Protein AF-A0A820S0F7-F1 (afdb_monomer_lite)

Radius of gyration: 15.52 Å; chains: 1; bounding box: 31×12×49 Å

Foldseek 3Di:
DPVPCPPPDDDVVVVVVVVVVLVVQCVVVVNDVVSSCVVCVVVCCVPPDPDD

Secondary structure (DSSP, 8-state):
--GGGGGGS--HHHHHHHHHHHHHHHHHTTT-HHHHHHHHHHHHHHHH-S--

pLDDT: mean 85.07, std 16.4, range [50.41, 98.56]

Structure (mmCIF, N/CA/C/O backbone):
data_AF-A0A820S0F7-F1
#
_entry.id   AF-A0A820S0F7-F1
#
loop_
_atom_site.group_PDB
_atom_site.id
_atom_site.type_symbol
_atom_site.label_atom_id
_atom_site.label_alt_id
_atom_site.label_comp_id
_atom_site.label_asym_id
_atom_site.label_entity_id
_atom_site.label_seq_id
_atom_site.pdbx_PDB_ins_code
_atom_site.Cartn_x
_atom_site.Cartn_y
_atom_site.Cartn_z
_atom_site.occupancy
_atom_site.B_iso_or_equiv
_atom_site.auth_seq_id
_atom_site.auth_comp_id
_atom_site.auth_asym_id
_atom_site.auth_atom_id
_atom_site.pdbx_PDB_model_num
ATOM 1 N N . ASP A 1 1 ? 9.641 7.862 35.190 1.00 50.41 1 ASP A N 1
ATOM 2 C CA . ASP A 1 1 ? 9.845 6.812 34.177 1.00 50.41 1 ASP A CA 1
ATOM 3 C C . ASP A 1 1 ? 8.964 7.001 32.961 1.00 50.41 1 ASP A C 1
ATOM 5 O O . ASP A 1 1 ? 7.751 6.901 33.057 1.00 50.41 1 ASP A O 1
ATOM 9 N N . ILE A 1 2 ? 9.585 7.304 31.825 1.00 59.19 2 ILE A N 1
ATOM 10 C CA . ILE A 1 2 ? 8.943 7.454 30.508 1.00 59.19 2 ILE A CA 1
ATOM 11 C C . ILE A 1 2 ? 9.230 6.256 29.581 1.00 59.19 2 ILE A C 1
ATOM 13 O O . ILE A 1 2 ? 8.850 6.247 28.419 1.00 59.19 2 ILE A O 1
ATOM 17 N N . ALA A 1 3 ? 9.895 5.220 30.094 1.00 56.84 3 ALA A N 1
ATOM 18 C CA . ALA A 1 3 ? 10.283 4.050 29.310 1.00 56.84 3 ALA A CA 1
ATOM 19 C C . ALA A 1 3 ? 9.097 3.130 28.956 1.00 56.84 3 ALA A C 1
ATOM 21 O O . ALA A 1 3 ? 9.186 2.355 28.014 1.00 56.84 3 ALA A O 1
ATOM 22 N N . GLN A 1 4 ? 7.970 3.232 29.668 1.00 56.69 4 GLN A N 1
ATOM 23 C CA . GLN A 1 4 ? 6.850 2.292 29.532 1.00 56.69 4 GLN A CA 1
ATOM 24 C C . GLN A 1 4 ? 5.993 2.497 28.263 1.00 56.69 4 GLN A C 1
ATOM 26 O O . GLN A 1 4 ? 5.216 1.620 27.907 1.00 56.69 4 GLN A O 1
ATOM 31 N N . TRP A 1 5 ? 6.129 3.625 27.559 1.00 55.09 5 TRP A N 1
ATOM 32 C CA . TRP A 1 5 ? 5.399 3.922 26.313 1.00 55.09 5 TRP A CA 1
ATOM 33 C C . TRP A 1 5 ? 6.281 3.893 25.056 1.00 55.09 5 TRP A C 1
ATOM 35 O O . TRP A 1 5 ? 5.769 4.023 23.945 1.00 55.09 5 TRP A O 1
ATOM 45 N N . ALA A 1 6 ? 7.593 3.691 25.210 1.00 52.19 6 ALA A N 1
ATOM 46 C CA . ALA A 1 6 ? 8.525 3.597 24.086 1.00 52.19 6 ALA A CA 1
ATOM 47 C C . ALA A 1 6 ? 8.337 2.303 23.262 1.00 52.19 6 ALA A C 1
ATOM 49 O O . ALA A 1 6 ? 8.586 2.309 22.059 1.00 52.19 6 ALA A O 1
ATOM 50 N N . ASP A 1 7 ? 7.813 1.238 23.878 1.00 55.38 7 ASP A N 1
ATOM 51 C CA . ASP A 1 7 ? 7.629 -0.084 23.255 1.00 55.38 7 ASP A CA 1
ATOM 52 C C . ASP A 1 7 ? 6.256 -0.300 22.586 1.00 55.38 7 ASP A C 1
ATOM 54 O O . ASP A 1 7 ? 5.967 -1.384 22.090 1.00 55.38 7 ASP A O 1
ATOM 58 N N . SER A 1 8 ? 5.379 0.710 22.548 1.00 56.31 8 SER A N 1
ATOM 59 C CA . SER A 1 8 ? 4.040 0.603 21.926 1.00 56.31 8 SER A CA 1
ATOM 60 C C . SER A 1 8 ? 3.928 1.309 20.573 1.00 56.31 8 SER A C 1
ATOM 62 O O . SER A 1 8 ? 2.825 1.595 20.106 1.00 56.31 8 SER A O 1
ATOM 64 N N . THR A 1 9 ? 5.052 1.612 19.922 1.00 65.94 9 THR A N 1
ATOM 65 C CA . THR A 1 9 ? 5.010 2.104 18.542 1.00 65.94 9 THR A CA 1
ATOM 66 C C . THR A 1 9 ? 4.818 0.919 17.604 1.00 65.94 9 THR A C 1
ATOM 68 O O . THR A 1 9 ? 5.623 -0.008 17.588 1.00 65.94 9 THR A O 1
ATOM 71 N N . ALA A 1 10 ? 3.721 0.925 16.839 1.00 72.56 10 ALA A N 1
ATOM 72 C CA . ALA A 1 10 ? 3.499 -0.070 15.796 1.00 72.56 10 ALA A CA 1
ATOM 73 C C . ALA A 1 10 ? 4.759 -0.181 14.911 1.00 72.56 10 ALA A C 1
ATOM 75 O O . ALA A 1 10 ? 5.398 0.842 14.630 1.00 72.56 10 ALA A O 1
ATOM 76 N N . PRO A 1 11 ? 5.151 -1.394 14.487 1.00 84.00 11 PRO A N 1
ATOM 77 C CA . PRO A 1 11 ? 6.383 -1.589 13.738 1.00 84.00 11 PRO A CA 1
ATOM 78 C C . PRO A 1 11 ? 6.310 -0.807 12.426 1.00 84.00 11 PRO A C 1
ATOM 80 O O . PRO A 1 11 ? 5.538 -1.159 11.539 1.00 84.00 11 PRO A O 1
ATOM 83 N N . LYS A 1 12 ? 7.123 0.249 12.292 1.00 85.56 12 LYS A N 1
ATOM 84 C CA . LYS A 1 12 ? 7.141 1.127 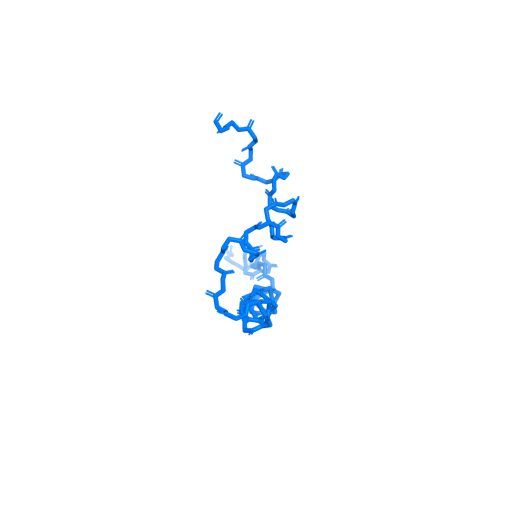11.103 1.00 85.56 12 LYS A CA 1
ATOM 85 C C . LYS A 1 12 ? 7.316 0.343 9.802 1.00 85.56 12 LYS A C 1
ATOM 87 O O . LYS A 1 12 ? 6.622 0.615 8.835 1.00 85.56 12 LYS A O 1
ATOM 92 N N . ALA A 1 13 ? 8.125 -0.716 9.843 1.00 91.12 13 ALA A N 1
ATOM 93 C CA . ALA A 1 13 ? 8.330 -1.622 8.718 1.00 91.12 13 ALA A CA 1
ATOM 94 C C . ALA A 1 13 ? 7.026 -2.241 8.180 1.00 91.12 13 ALA A C 1
ATOM 96 O O . ALA A 1 13 ? 6.932 -2.533 6.994 1.00 91.12 13 ALA A O 1
ATOM 97 N N . LEU A 1 14 ? 6.007 -2.444 9.024 1.00 90.81 14 LEU A N 1
ATOM 98 C CA . LEU A 1 14 ? 4.712 -2.951 8.572 1.00 90.81 14 LEU A CA 1
ATOM 99 C C . LEU A 1 14 ? 3.953 -1.905 7.745 1.00 90.81 14 LEU A C 1
ATOM 101 O O . LEU A 1 14 ? 3.321 -2.265 6.755 1.00 90.81 14 LEU A O 1
ATOM 105 N N . ALA A 1 15 ? 4.039 -0.627 8.129 1.00 90.62 15 ALA A N 1
ATOM 106 C CA . ALA A 1 15 ? 3.487 0.469 7.338 1.00 90.62 15 ALA A CA 1
ATOM 107 C C . ALA A 1 15 ? 4.240 0.604 6.006 1.00 90.62 15 ALA A C 1
ATOM 109 O O . ALA A 1 15 ? 3.599 0.624 4.959 1.00 90.62 15 ALA A O 1
ATOM 110 N N . ASP A 1 16 ? 5.576 0.557 6.035 1.00 94.62 16 ASP A N 1
ATOM 111 C CA . ASP A 1 16 ? 6.412 0.631 4.829 1.00 94.62 16 ASP A CA 1
ATOM 112 C C . ASP A 1 16 ? 6.072 -0.492 3.828 1.00 94.62 16 ASP A C 1
ATOM 114 O O . ASP A 1 16 ? 5.954 -0.261 2.624 1.00 94.62 16 ASP A O 1
ATOM 118 N N . VAL A 1 17 ? 5.867 -1.724 4.315 1.00 96.31 17 VAL A N 1
ATOM 119 C CA . VAL A 1 17 ? 5.468 -2.866 3.473 1.00 96.31 17 VAL A CA 1
ATOM 120 C C . VAL A 1 17 ? 4.056 -2.690 2.916 1.00 96.31 17 VAL A C 1
ATOM 122 O O . VAL A 1 17 ? 3.821 -3.011 1.750 1.00 96.31 17 VAL A O 1
ATOM 125 N N . PHE A 1 18 ? 3.116 -2.179 3.715 1.00 95.44 18 PHE A N 1
ATOM 126 C CA . PHE A 1 18 ? 1.759 -1.907 3.243 1.00 95.44 18 PHE A CA 1
ATOM 127 C C . PHE A 1 18 ? 1.757 -0.842 2.136 1.00 95.44 18 PHE A C 1
ATOM 129 O O . PHE A 1 18 ? 1.138 -1.043 1.092 1.00 95.44 18 PHE A O 1
ATOM 136 N N . GLU A 1 19 ? 2.505 0.247 2.309 1.00 96.44 19 GLU A N 1
ATOM 137 C CA . GLU A 1 19 ? 2.667 1.296 1.296 1.00 96.44 19 GLU A CA 1
ATOM 138 C C . GLU A 1 19 ? 3.352 0.769 0.025 1.00 96.44 19 GLU A C 1
ATOM 140 O O . GLU A 1 19 ? 2.905 1.062 -1.089 1.00 96.44 19 GLU A O 1
ATOM 145 N N . ALA A 1 20 ? 4.380 -0.073 0.168 1.00 97.88 20 ALA A N 1
ATOM 146 C CA . ALA A 1 20 ? 5.041 -0.721 -0.964 1.00 97.88 20 ALA A CA 1
ATOM 147 C C . ALA A 1 20 ? 4.092 -1.651 -1.743 1.00 97.88 20 ALA A C 1
ATOM 149 O O . ALA A 1 20 ? 4.112 -1.654 -2.975 1.00 97.88 20 ALA A O 1
ATOM 150 N N . LEU A 1 21 ? 3.228 -2.400 -1.048 1.00 98.00 21 LEU A N 1
ATOM 151 C CA . LEU A 1 21 ? 2.202 -3.246 -1.667 1.00 98.00 21 LEU A CA 1
ATOM 152 C C . LEU A 1 21 ? 1.188 -2.411 -2.460 1.00 98.00 21 LEU A C 1
ATOM 154 O O . LEU A 1 21 ? 0.897 -2.734 -3.613 1.00 98.00 21 LEU A O 1
ATOM 158 N N . VAL A 1 22 ? 0.680 -1.324 -1.872 1.00 98.00 22 VAL A N 1
ATOM 159 C CA . VAL A 1 22 ? -0.224 -0.383 -2.557 1.00 98.00 22 VAL A CA 1
ATOM 160 C C . VAL A 1 22 ? 0.443 0.182 -3.816 1.00 98.00 22 VAL A C 1
ATOM 162 O O . VAL A 1 22 ? -0.179 0.225 -4.880 1.00 98.00 22 VAL A O 1
ATOM 165 N N . GLY A 1 23 ? 1.724 0.553 -3.726 1.00 98.12 23 GLY A N 1
ATOM 166 C CA . GLY A 1 23 ? 2.520 1.010 -4.865 1.00 98.12 23 GLY A CA 1
ATOM 167 C C . GLY A 1 23 ? 2.684 -0.052 -5.959 1.00 98.12 23 GLY A C 1
ATOM 168 O O . GLY A 1 23 ? 2.566 0.268 -7.141 1.00 98.12 23 GLY A O 1
ATOM 169 N N . ALA A 1 24 ? 2.896 -1.317 -5.591 1.00 98.44 24 ALA A N 1
ATOM 170 C CA . ALA A 1 24 ? 2.999 -2.417 -6.548 1.00 98.44 24 ALA A CA 1
ATOM 171 C C . ALA A 1 24 ? 1.680 -2.647 -7.304 1.00 98.44 24 ALA A C 1
ATOM 173 O O . ALA A 1 24 ? 1.694 -2.733 -8.530 1.00 98.44 24 ALA A O 1
ATOM 174 N N . ILE A 1 25 ? 0.544 -2.655 -6.596 1.00 98.19 2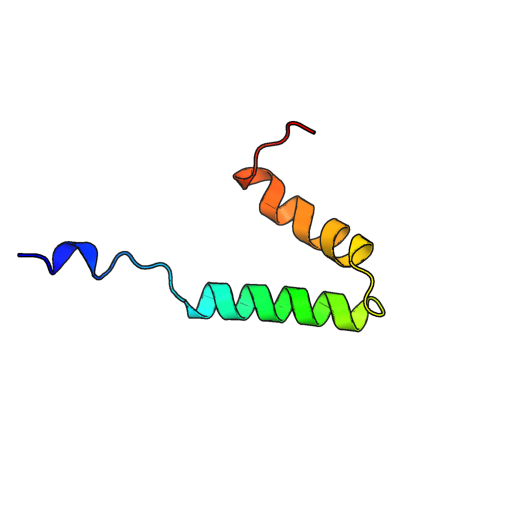5 ILE A N 1
ATOM 175 C CA . ILE A 1 25 ? -0.792 -2.767 -7.209 1.00 98.19 25 ILE A CA 1
ATOM 176 C C . ILE A 1 25 ? -1.048 -1.585 -8.151 1.00 98.19 25 ILE A C 1
ATOM 178 O O . ILE A 1 25 ? -1.571 -1.767 -9.245 1.00 98.19 25 ILE A O 1
ATOM 182 N N . PHE A 1 26 ? -0.656 -0.370 -7.758 1.00 98.56 26 PHE A N 1
ATOM 183 C CA . PHE A 1 26 ? -0.802 0.814 -8.604 1.00 98.56 26 PHE A CA 1
ATOM 184 C C . PHE A 1 26 ? -0.019 0.694 -9.915 1.00 98.56 26 PHE A C 1
ATOM 186 O O . PHE A 1 26 ? -0.534 1.068 -10.968 1.00 98.56 26 PHE A O 1
ATOM 193 N N . LEU A 1 27 ? 1.212 0.180 -9.866 1.00 98.50 27 LEU A N 1
ATOM 194 C CA . LEU A 1 27 ? 2.027 -0.025 -11.063 1.00 98.50 27 LEU A CA 1
ATOM 195 C C . LEU A 1 27 ? 1.482 -1.150 -11.952 1.00 98.50 27 LEU A C 1
ATOM 197 O O . LEU A 1 27 ? 1.465 -0.979 -13.170 1.00 98.50 27 LEU A O 1
ATOM 201 N N . ASP A 1 28 ? 1.013 -2.249 -11.358 1.00 98.38 28 ASP A N 1
ATOM 202 C CA . ASP A 1 28 ? 0.403 -3.381 -12.072 1.00 98.38 28 ASP A CA 1
ATOM 203 C C . ASP A 1 28 ? -0.918 -2.984 -12.753 1.00 98.38 28 ASP A C 1
ATOM 205 O O . ASP A 1 28 ? -1.176 -3.337 -13.899 1.00 98.38 28 ASP A O 1
ATOM 209 N N . ALA A 1 29 ? -1.710 -2.134 -12.098 1.00 97.88 29 ALA A N 1
ATOM 210 C CA . ALA A 1 29 ? -2.982 -1.630 -12.607 1.00 97.88 29 ALA A CA 1
ATOM 211 C C . ALA A 1 29 ? -2.847 -0.433 -13.570 1.00 97.88 29 ALA A C 1
ATOM 213 O O . ALA A 1 29 ? -3.748 0.406 -13.628 1.00 97.88 29 ALA A O 1
ATOM 214 N N . GLU A 1 30 ? -1.721 -0.287 -14.275 1.00 98.19 30 GLU A N 1
ATOM 215 C CA . GLU A 1 30 ? -1.465 0.825 -15.208 1.00 98.19 30 GLU A CA 1
ATOM 216 C C . GLU A 1 30 ? -1.704 2.220 -14.592 1.00 98.19 30 GLU A C 1
ATOM 218 O O . GLU A 1 30 ? -2.180 3.147 -15.250 1.00 98.19 30 GLU A O 1
ATOM 22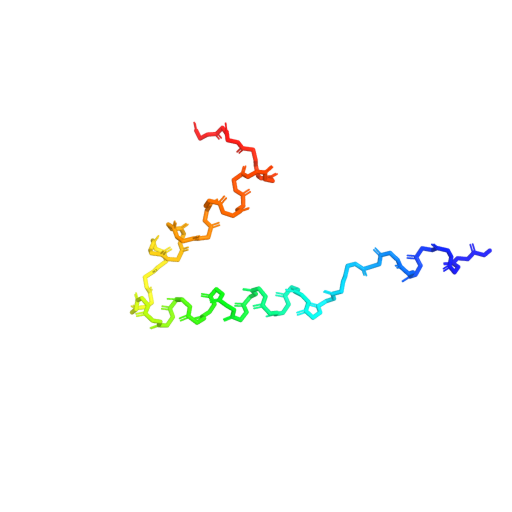3 N N . LYS A 1 31 ? -1.359 2.397 -13.310 1.00 97.94 31 LYS A N 1
ATOM 224 C CA . LYS A 1 31 ? -1.563 3.640 -12.544 1.00 97.94 31 LYS A CA 1
ATOM 225 C C . LYS A 1 31 ? -3.044 3.989 -12.306 1.00 97.94 31 LYS A C 1
ATOM 227 O O . LYS A 1 31 ? -3.392 5.157 -12.114 1.00 97.94 31 LYS A O 1
ATOM 232 N N . CYS A 1 32 ? -3.931 2.994 -12.279 1.00 97.75 32 CYS A N 1
ATOM 233 C CA . CYS A 1 32 ? -5.354 3.172 -11.992 1.00 97.75 32 CYS A CA 1
ATOM 234 C C . CYS A 1 32 ? -5.651 3.153 -10.480 1.00 97.75 32 CYS A C 1
ATOM 236 O O . CYS A 1 32 ? -5.717 2.098 -9.848 1.00 97.75 32 CYS A O 1
ATOM 238 N N . LEU A 1 33 ? -5.924 4.324 -9.892 1.00 97.69 33 LEU A N 1
ATOM 239 C CA . LEU A 1 33 ? -6.295 4.431 -8.469 1.00 97.69 33 LEU A CA 1
ATOM 240 C C . LEU A 1 33 ? -7.631 3.760 -8.129 1.00 97.69 33 LEU A C 1
ATOM 242 O O . LEU A 1 33 ? -7.823 3.332 -6.993 1.00 97.69 33 LEU A O 1
ATOM 246 N N . LYS A 1 34 ? -8.548 3.645 -9.097 1.00 97.75 34 LYS A N 1
ATOM 247 C CA . LYS A 1 34 ? -9.821 2.945 -8.891 1.00 97.75 34 LYS A CA 1
ATOM 248 C C . LYS A 1 34 ? -9.576 1.467 -8.587 1.00 97.75 34 LYS A C 1
ATOM 250 O O . LYS A 1 34 ? -10.103 0.966 -7.602 1.00 97.75 34 LYS A O 1
ATOM 255 N N . THR A 1 35 ? -8.716 0.818 -9.370 1.00 97.75 35 THR A N 1
ATOM 256 C CA . THR A 1 35 ? -8.332 -0.583 -9.160 1.00 97.75 35 THR A CA 1
ATOM 257 C C . THR A 1 35 ? -7.607 -0.764 -7.827 1.00 97.75 35 THR A C 1
ATOM 259 O O . THR A 1 35 ? -7.917 -1.688 -7.083 1.00 97.75 35 THR A O 1
ATOM 262 N N . VAL A 1 36 ? -6.696 0.151 -7.467 1.00 98.06 36 VAL A N 1
ATOM 263 C CA . VAL A 1 36 ? -6.043 0.135 -6.143 1.00 98.06 36 VAL A CA 1
ATOM 264 C C . VAL A 1 36 ? -7.080 0.192 -5.021 1.00 98.06 36 VAL A C 1
ATOM 266 O O . VAL A 1 36 ? -7.014 -0.592 -4.077 1.00 98.06 36 VAL A O 1
ATOM 269 N N . TRP A 1 37 ? -8.057 1.095 -5.123 1.00 95.94 37 TRP A N 1
ATOM 270 C CA . TRP A 1 37 ? -9.100 1.233 -4.113 1.00 95.94 37 TRP A CA 1
ATOM 271 C C . TRP A 1 37 ? -9.999 -0.003 -4.034 1.00 95.94 37 TRP A C 1
ATOM 273 O O . TRP A 1 37 ? -10.256 -0.468 -2.934 1.00 95.94 37 TRP A O 1
ATOM 283 N N . GLU A 1 38 ? -10.411 -0.589 -5.159 1.00 96.56 38 GLU A N 1
ATOM 284 C CA . GLU A 1 38 ? -11.203 -1.833 -5.187 1.00 96.56 38 GLU A CA 1
ATOM 285 C C . GLU A 1 38 ? -10.498 -3.003 -4.475 1.00 96.56 38 GLU A C 1
ATOM 287 O O . GLU A 1 38 ? -11.158 -3.832 -3.850 1.00 96.56 38 GLU A O 1
ATOM 292 N N . VAL A 1 39 ? -9.161 -3.045 -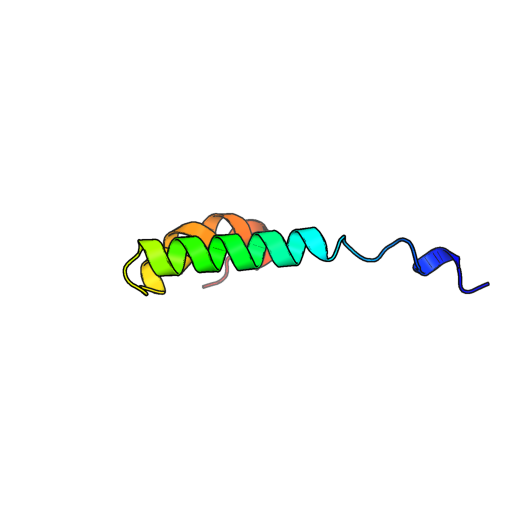4.513 1.00 95.69 39 VAL A N 1
ATOM 293 C CA . VAL A 1 39 ? -8.351 -4.069 -3.831 1.00 95.69 39 VAL A CA 1
ATOM 294 C C . VAL A 1 39 ? -8.145 -3.754 -2.343 1.00 95.69 39 VAL A C 1
ATOM 296 O O . VAL A 1 39 ? -8.227 -4.650 -1.503 1.00 95.69 39 VAL A O 1
ATOM 299 N N . ILE A 1 40 ? -7.869 -2.495 -1.992 1.00 95.88 40 ILE A N 1
ATOM 300 C CA . ILE A 1 40 ? -7.484 -2.092 -0.627 1.00 95.88 40 ILE A CA 1
ATOM 301 C C . ILE A 1 40 ? -8.695 -1.783 0.266 1.00 95.88 40 ILE A C 1
ATOM 303 O O . ILE A 1 40 ? -8.654 -2.023 1.475 1.00 95.88 40 ILE A O 1
ATOM 307 N N . GLN A 1 41 ? -9.791 -1.278 -0.301 1.00 94.62 41 GLN A N 1
ATOM 308 C CA . GLN A 1 41 ? -10.987 -0.869 0.439 1.00 94.62 41 GLN A CA 1
ATOM 309 C C . GLN A 1 41 ? -11.581 -1.991 1.306 1.00 94.62 41 GLN A C 1
ATOM 311 O O . GLN A 1 41 ? -11.860 -1.705 2.472 1.00 94.62 41 GLN A O 1
ATOM 316 N N . PRO A 1 42 ? -11.693 -3.255 0.850 1.00 93.25 42 PRO A N 1
ATOM 317 C CA . PRO A 1 42 ? -12.168 -4.351 1.698 1.00 93.25 42 PRO A CA 1
ATOM 318 C C . PRO A 1 42 ? -11.299 -4.590 2.943 1.00 93.25 42 PRO A C 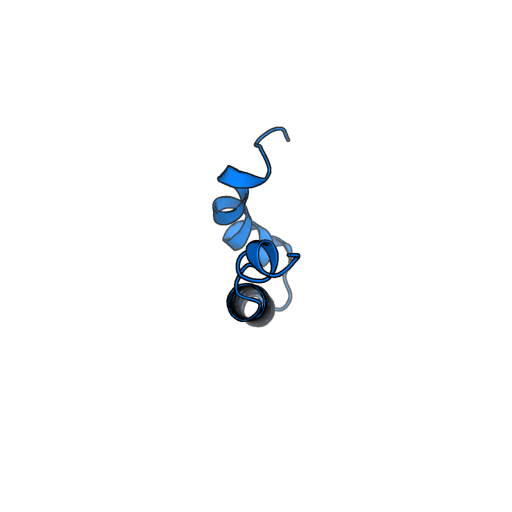1
ATOM 320 O O . PRO A 1 42 ? -11.818 -4.961 3.994 1.00 93.25 42 PRO A O 1
ATOM 323 N N . LEU A 1 43 ? -9.985 -4.343 2.859 1.00 92.44 43 LEU A N 1
ATOM 324 C CA . LEU A 1 43 ? -9.059 -4.502 3.989 1.00 92.44 43 LEU A CA 1
ATOM 325 C C . LEU A 1 43 ? -9.256 -3.406 5.042 1.00 92.44 43 LEU A C 1
ATOM 327 O O . LEU A 1 43 ? -9.181 -3.674 6.244 1.00 92.44 43 LEU A O 1
ATOM 331 N N . LEU A 1 44 ? -9.520 -2.178 4.586 1.00 91.88 44 LEU A N 1
ATOM 332 C CA . LEU A 1 44 ? -9.695 -1.002 5.440 1.00 91.88 44 LEU A CA 1
ATOM 333 C C . LEU A 1 44 ? -11.126 -0.839 5.956 1.00 91.88 44 LEU A C 1
ATOM 335 O O . LEU A 1 44 ? -11.325 -0.174 6.972 1.00 91.88 44 LEU A O 1
ATOM 339 N N . GLN A 1 45 ? -12.115 -1.451 5.300 1.00 89.56 45 GLN A N 1
ATOM 340 C CA . GLN A 1 45 ? -13.542 -1.290 5.596 1.00 89.56 45 GLN A CA 1
ATOM 341 C C . GLN A 1 45 ? -13.890 -1.551 7.069 1.00 89.56 45 GLN A C 1
ATOM 343 O O . GLN A 1 45 ? -14.716 -0.845 7.648 1.00 89.56 45 GLN A O 1
ATOM 348 N N . GLN A 1 46 ? -13.230 -2.529 7.688 1.00 83.38 46 GLN A N 1
ATOM 349 C CA . GLN A 1 46 ? -13.412 -2.883 9.100 1.00 83.38 46 GLN A CA 1
ATOM 350 C C . GLN A 1 46 ? -12.890 -1.819 10.087 1.00 83.38 46 GLN A C 1
ATOM 352 O O . GLN A 1 46 ? -13.294 -1.816 11.246 1.00 83.38 46 GLN A O 1
ATOM 357 N N . TYR A 1 47 ? -12.020 -0.909 9.635 1.00 86.38 47 TYR A N 1
ATOM 358 C CA . TYR A 1 47 ? -11.392 0.133 10.456 1.00 86.38 47 TYR A CA 1
ATOM 359 C C . TYR A 1 47 ? -11.966 1.528 10.201 1.00 86.38 47 TYR A C 1
ATOM 361 O O . TYR A 1 47 ? -12.092 2.315 11.135 1.00 86.38 47 TYR A O 1
ATOM 369 N N . ILE A 1 48 ? -12.311 1.847 8.950 1.00 83.81 48 ILE A N 1
ATOM 370 C CA . ILE A 1 48 ? -12.740 3.201 8.557 1.00 83.81 48 ILE A CA 1
ATOM 371 C C . ILE A 1 48 ? -14.236 3.468 8.784 1.00 83.81 48 ILE A C 1
ATOM 373 O O . ILE A 1 48 ? -14.664 4.613 8.680 1.00 83.81 48 ILE A O 1
ATOM 377 N N . GLY A 1 49 ? -15.016 2.440 9.144 1.00 71.62 49 GLY A N 1
ATOM 378 C CA . GLY A 1 49 ? -16.463 2.535 9.344 1.00 71.62 49 GLY A CA 1
ATOM 379 C C . GLY A 1 49 ? -17.214 2.646 8.014 1.00 71.62 49 GLY A C 1
ATOM 380 O O . GLY A 1 49 ? -16.910 3.476 7.165 1.00 71.62 49 GLY A O 1
ATOM 381 N N . THR A 1 50 ? -18.212 1.786 7.800 1.00 64.31 50 THR A N 1
ATOM 382 C CA . THR A 1 50 ? -19.032 1.839 6.579 1.00 64.31 50 THR A CA 1
ATOM 383 C C . THR A 1 50 ? -20.200 2.805 6.788 1.00 64.31 50 THR A C 1
ATOM 385 O O . THR A 1 50 ? -21.295 2.375 7.131 1.00 64.31 50 THR A O 1
ATOM 388 N N . SER A 1 51 ? -19.965 4.099 6.584 1.00 59.22 51 SER A N 1
ATOM 389 C CA . SER A 1 51 ? -21.025 5.055 6.239 1.00 59.22 51 SER A CA 1
ATOM 390 C C . SER A 1 51 ? -20.546 5.849 5.029 1.00 59.22 51 SER A C 1
ATOM 392 O O . SER A 1 51 ? -19.788 6.806 5.174 1.00 59.22 51 SER A O 1
ATOM 394 N N . ILE A 1 52 ? -20.934 5.367 3.847 1.00 56.38 52 ILE A N 1
ATOM 395 C CA . ILE A 1 52 ? -20.829 6.080 2.567 1.00 56.38 52 ILE A CA 1
ATOM 396 C C . ILE A 1 52 ? -22.131 6.855 2.3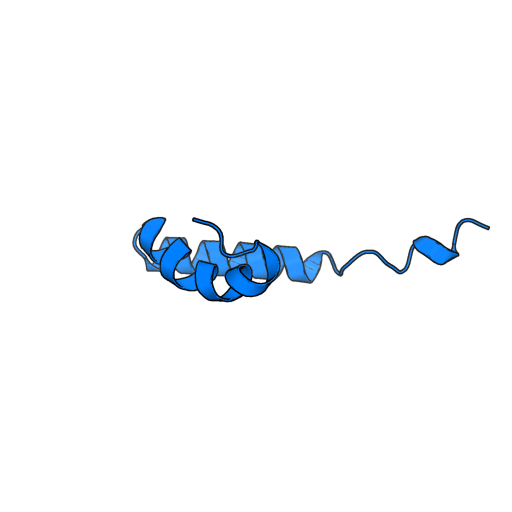73 1.00 56.38 52 ILE A C 1
ATOM 398 O O . ILE A 1 52 ? -23.192 6.244 2.643 1.00 56.38 52 ILE A O 1
#

Organism: NCBI:txid433720

Sequence (52 aa):
DIAQWADSTAPKALADVFEALVGAIFLDAEKCLKTVWEVIQPLLQQYIGTSI

InterPro domains:
  IPR000999 Ribonuclease III domain [PS50142] (1-30)
  IPR036389 Ribonuclease III, endonuclease domain superfamily [G3DSA:1.10.1520.10] (1-52)
  IPR036389 Ribonuclease III, endonuclease domain superfamily [SSF69065] (10-49)